Protein AF-A0A2N3ED86-F1 (afdb_monomer_lite)

pLDDT: mean 84.77, std 11.32, range [54.88, 94.94]

Secondary structure (DSSP, 8-state):
-HHHHHHHHHHHHHHHHHHHHHHHHHHHHHHHHT-HHHHHHHHHHHHHHHHHHHHHHHHHS-------

Structure (mmCIF, N/CA/C/O backbone):
data_AF-A0A2N3ED86-F1
#
_entry.id   AF-A0A2N3ED86-F1
#
loop_
_atom_site.group_PDB
_atom_site.id
_atom_site.type_symbol
_atom_site.label_atom_id
_atom_site.label_alt_id
_atom_site.label_comp_id
_atom_site.label_asym_id
_atom_site.label_entity_id
_atom_site.label_seq_id
_atom_site.pdbx_PDB_ins_code
_atom_site.Cartn_x
_atom_site.Cartn_y
_atom_site.Cartn_z
_atom_site.occupancy
_atom_site.B_iso_or_equiv
_atom_site.auth_seq_id
_atom_site.auth_comp_id
_atom_site.auth_asym_id
_atom_site.auth_atom_id
_atom_site.pdbx_PDB_model_num
ATOM 1 N N . MET A 1 1 ? 18.635 -10.798 -19.232 1.00 59.62 1 MET A N 1
ATOM 2 C CA . MET A 1 1 ? 18.688 -9.743 -18.192 1.00 59.62 1 MET A CA 1
ATOM 3 C C . MET A 1 1 ? 17.434 -8.870 -18.222 1.00 59.62 1 MET A C 1
ATOM 5 O O . MET A 1 1 ? 16.882 -8.652 -17.155 1.00 59.62 1 MET A O 1
ATOM 9 N N . GLU A 1 2 ? 16.915 -8.466 -19.393 1.00 61.00 2 GLU A N 1
ATOM 10 C CA . GLU A 1 2 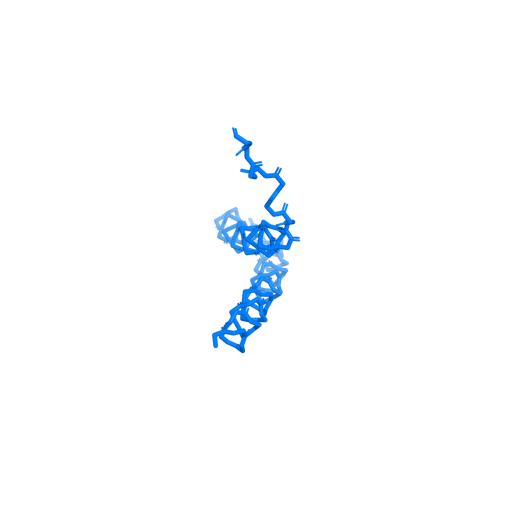? 15.635 -7.726 -19.498 1.00 61.00 2 GLU A CA 1
ATOM 11 C C . GLU A 1 2 ? 14.415 -8.453 -18.898 1.00 61.00 2 GLU A C 1
ATOM 13 O O . GLU A 1 2 ? 13.574 -7.810 -18.271 1.00 61.00 2 GLU A O 1
ATOM 18 N N . ASP A 1 3 ? 14.316 -9.781 -19.030 1.00 66.81 3 ASP A N 1
ATOM 19 C CA . ASP A 1 3 ? 13.187 -10.544 -18.464 1.00 66.81 3 ASP A CA 1
ATOM 20 C C . ASP A 1 3 ? 13.159 -10.513 -16.932 1.00 66.81 3 ASP A C 1
ATOM 22 O O . ASP A 1 3 ? 12.095 -10.445 -16.320 1.00 66.81 3 ASP A O 1
ATOM 26 N N . THR A 1 4 ? 14.336 -10.502 -16.303 1.00 71.88 4 THR A N 1
ATOM 27 C CA . THR A 1 4 ? 14.473 -10.399 -14.846 1.00 71.88 4 THR A CA 1
ATOM 28 C C . THR A 1 4 ? 14.016 -9.030 -14.352 1.00 71.88 4 THR A C 1
ATOM 30 O O . THR A 1 4 ? 13.351 -8.933 -13.326 1.00 71.88 4 THR A O 1
ATOM 33 N N . GLU A 1 5 ? 14.324 -7.969 -15.099 1.00 72.25 5 GLU A N 1
ATOM 34 C CA . GLU A 1 5 ? 13.940 -6.601 -14.748 1.00 72.25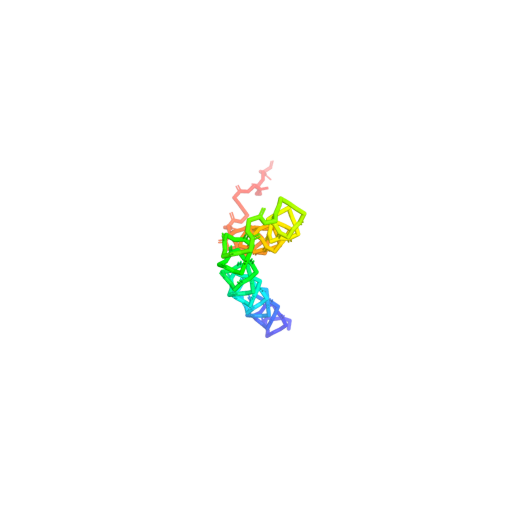 5 GLU A CA 1
ATOM 35 C C . GLU A 1 5 ? 12.432 -6.367 -14.922 1.00 72.25 5 GLU A C 1
ATOM 37 O O . GLU A 1 5 ? 11.806 -5.709 -14.091 1.00 72.25 5 GLU A O 1
ATOM 42 N N . LYS A 1 6 ? 11.820 -6.943 -15.967 1.00 75.06 6 LYS A N 1
ATOM 43 C CA . LYS A 1 6 ? 10.356 -6.957 -16.127 1.00 75.06 6 LYS A CA 1
ATOM 44 C C . LYS A 1 6 ? 9.682 -7.743 -15.001 1.00 75.06 6 LYS A C 1
ATOM 46 O O . LYS A 1 6 ? 8.793 -7.203 -14.350 1.00 75.06 6 LYS A O 1
ATOM 51 N N . GLY A 1 7 ? 10.174 -8.947 -14.699 1.00 81.75 7 GLY A N 1
ATOM 52 C CA . GLY A 1 7 ? 9.658 -9.769 -13.601 1.00 81.75 7 GLY A CA 1
ATOM 53 C C . GLY A 1 7 ? 9.762 -9.086 -12.234 1.00 81.75 7 GLY A C 1
ATOM 54 O O . GLY A 1 7 ? 8.834 -9.166 -11.433 1.00 81.75 7 GLY A O 1
ATOM 55 N N . PHE A 1 8 ? 10.845 -8.345 -11.981 1.00 83.69 8 PHE A N 1
ATOM 56 C CA . PHE A 1 8 ? 11.001 -7.565 -10.754 1.00 83.69 8 PHE A CA 1
ATOM 57 C C . PHE A 1 8 ? 9.977 -6.426 -10.648 1.00 83.69 8 PHE A C 1
ATOM 59 O O . PHE A 1 8 ? 9.343 -6.267 -9.606 1.00 83.69 8 PHE A O 1
ATOM 66 N N . ARG A 1 9 ? 9.755 -5.658 -11.726 1.00 82.25 9 ARG A N 1
ATOM 67 C CA . ARG A 1 9 ? 8.744 -4.583 -11.742 1.00 82.25 9 ARG A CA 1
ATOM 68 C C . ARG A 1 9 ? 7.333 -5.114 -11.507 1.00 82.25 9 ARG A C 1
ATOM 70 O O . ARG A 1 9 ? 6.564 -4.480 -10.787 1.00 82.25 9 ARG A O 1
ATOM 77 N N . ASP A 1 10 ? 7.001 -6.260 -12.092 1.00 86.81 10 ASP A N 1
ATOM 78 C CA . ASP A 1 10 ? 5.691 -6.884 -11.908 1.00 86.81 10 ASP A CA 1
ATOM 79 C C . ASP A 1 10 ? 5.513 -7.413 -10.481 1.00 86.81 10 ASP A C 1
ATOM 81 O O . ASP A 1 10 ? 4.458 -7.199 -9.883 1.00 86.81 10 ASP A O 1
ATOM 85 N N . ALA A 1 11 ? 6.558 -8.003 -9.890 1.00 88.56 11 ALA A N 1
ATOM 86 C CA . ALA A 1 11 ? 6.544 -8.407 -8.487 1.00 88.56 11 ALA A CA 1
ATOM 87 C C . ALA A 1 11 ? 6.317 -7.207 -7.554 1.00 88.56 11 ALA A C 1
ATOM 89 O O . ALA A 1 11 ? 5.426 -7.255 -6.711 1.00 88.56 11 ALA A O 1
ATOM 90 N N . VAL A 1 12 ? 7.048 -6.103 -7.739 1.00 88.00 12 VAL A N 1
ATOM 91 C CA . VAL A 1 12 ? 6.897 -4.899 -6.899 1.00 88.00 12 VAL A CA 1
ATOM 92 C C . VAL A 1 12 ? 5.494 -4.294 -7.038 1.00 88.00 12 VAL A C 1
ATOM 94 O O . VAL A 1 12 ? 4.886 -3.910 -6.042 1.00 88.00 12 VAL A O 1
ATOM 97 N N . ARG A 1 13 ? 4.927 -4.258 -8.252 1.00 88.31 13 ARG A N 1
ATOM 98 C CA . ARG A 1 13 ? 3.539 -3.808 -8.476 1.00 88.31 13 ARG A CA 1
ATOM 99 C C . ARG A 1 13 ? 2.518 -4.701 -7.783 1.00 88.31 13 ARG A C 1
ATOM 101 O O . ARG A 1 13 ? 1.567 -4.188 -7.196 1.00 88.31 13 ARG A O 1
ATOM 108 N N . LEU A 1 14 ? 2.706 -6.018 -7.850 1.00 92.00 14 LEU A N 1
ATOM 109 C CA . LEU A 1 14 ? 1.834 -6.973 -7.176 1.00 92.00 14 LEU A CA 1
ATOM 110 C C . LEU A 1 14 ? 1.898 -6.784 -5.657 1.00 92.00 14 LEU A C 1
ATOM 112 O O . LEU A 1 14 ? 0.856 -6.706 -5.015 1.00 92.00 14 LEU A O 1
ATOM 116 N N . VAL A 1 15 ? 3.100 -6.647 -5.095 1.00 90.12 15 VAL A N 1
ATOM 117 C CA . VAL A 1 15 ? 3.296 -6.403 -3.659 1.00 90.12 15 VAL A CA 1
ATOM 118 C C . VAL A 1 15 ? 2.668 -5.070 -3.237 1.00 90.12 15 VAL A C 1
ATOM 120 O O . VAL A 1 15 ? 2.005 -5.028 -2.205 1.00 90.12 15 VAL A O 1
ATOM 123 N N . ALA A 1 16 ? 2.786 -4.006 -4.039 1.00 90.12 16 ALA A N 1
ATOM 124 C CA . ALA A 1 16 ? 2.118 -2.730 -3.766 1.00 90.12 16 ALA A CA 1
ATOM 125 C C . ALA A 1 16 ? 0.585 -2.870 -3.718 1.00 90.12 16 ALA A C 1
ATOM 127 O O . ALA A 1 16 ? -0.057 -2.354 -2.806 1.00 90.12 16 ALA A O 1
ATOM 128 N N . LEU A 1 17 ? -0.002 -3.592 -4.680 1.00 91.50 17 LEU A N 1
ATOM 129 C CA . LEU A 1 17 ? -1.446 -3.843 -4.735 1.00 91.50 17 LEU A CA 1
ATOM 130 C C . LEU A 1 17 ? -1.934 -4.690 -3.561 1.00 91.50 17 LEU A C 1
ATOM 132 O O . LEU A 1 17 ? -2.977 -4.387 -2.986 1.00 91.50 17 LEU A O 1
ATOM 136 N N . LEU A 1 18 ? -1.192 -5.741 -3.208 1.00 92.75 18 LEU A N 1
ATOM 137 C CA . LEU A 1 18 ? -1.531 -6.602 -2.078 1.00 92.75 18 LEU A CA 1
ATOM 138 C C . LEU A 1 18 ? -1.485 -5.819 -0.765 1.00 92.75 18 LEU A C 1
ATOM 140 O O . LEU A 1 18 ? -2.455 -5.869 -0.016 1.00 92.75 18 LEU A O 1
ATOM 144 N N . ASN A 1 19 ? -0.425 -5.044 -0.522 1.00 92.88 19 ASN A N 1
ATOM 145 C CA . ASN A 1 19 ? -0.327 -4.195 0.667 1.00 92.88 19 ASN A CA 1
ATOM 146 C C . ASN A 1 19 ? -1.468 -3.177 0.742 1.00 92.88 19 ASN A C 1
ATOM 148 O O . ASN A 1 19 ? -2.101 -3.041 1.783 1.00 92.88 19 ASN A O 1
ATOM 152 N N . LEU A 1 20 ? -1.816 -2.532 -0.374 1.00 90.12 20 LEU A N 1
ATOM 153 C CA . LEU A 1 20 ? -2.936 -1.591 -0.410 1.00 90.12 20 LEU A CA 1
ATOM 154 C C . LEU A 1 20 ? -4.287 -2.269 -0.114 1.00 90.12 20 LEU A C 1
ATOM 156 O O . LEU A 1 20 ? -5.145 -1.687 0.550 1.00 90.12 20 LEU A O 1
ATOM 160 N N . ALA A 1 21 ? -4.488 -3.498 -0.597 1.00 94.00 21 ALA A N 1
ATOM 161 C CA . ALA A 1 21 ? -5.691 -4.272 -0.307 1.00 94.00 21 ALA A CA 1
ATOM 162 C C . ALA A 1 21 ? -5.766 -4.674 1.176 1.00 94.00 21 ALA A C 1
ATOM 164 O O . ALA A 1 21 ? -6.820 -4.513 1.792 1.00 94.00 21 ALA A O 1
ATOM 165 N N . TYR A 1 22 ? -4.655 -5.144 1.755 1.00 91.50 22 TYR A N 1
ATOM 166 C CA . TYR A 1 22 ? -4.569 -5.482 3.179 1.00 91.50 22 TYR A CA 1
ATOM 167 C C . TYR A 1 22 ? -4.776 -4.260 4.073 1.00 91.50 22 TYR A C 1
ATOM 169 O O . TYR A 1 22 ? -5.581 -4.336 4.999 1.00 91.50 22 TYR A O 1
ATOM 177 N N . PHE A 1 23 ? -4.171 -3.118 3.726 1.00 92.88 23 PHE A N 1
ATOM 178 C CA . PHE A 1 23 ? -4.439 -1.833 4.372 1.00 92.88 23 PHE A CA 1
ATOM 179 C C . PHE A 1 23 ? -5.940 -1.549 4.440 1.00 92.88 23 PHE A C 1
ATOM 181 O O . PHE A 1 23 ? -6.458 -1.268 5.513 1.00 92.88 23 PHE A O 1
ATOM 188 N N . GLY A 1 24 ? -6.661 -1.659 3.319 1.00 91.12 24 GLY A N 1
ATOM 189 C CA . GLY A 1 24 ? -8.097 -1.379 3.283 1.00 91.12 24 GLY A CA 1
ATOM 190 C C . GLY A 1 24 ? -8.919 -2.268 4.223 1.00 91.12 24 GLY A C 1
ATOM 191 O O . GLY A 1 24 ? -9.877 -1.791 4.833 1.00 91.12 24 GLY A O 1
ATOM 192 N N . ILE A 1 25 ? -8.537 -3.541 4.363 1.00 93.38 25 ILE A N 1
ATOM 193 C CA . ILE A 1 25 ? -9.203 -4.494 5.261 1.00 93.38 25 ILE A CA 1
ATOM 194 C C . ILE A 1 25 ? -8.911 -4.141 6.723 1.00 93.38 25 ILE A C 1
ATOM 196 O O . ILE A 1 25 ? -9.850 -3.911 7.484 1.00 93.38 25 ILE A O 1
ATOM 200 N N . GLU A 1 26 ? -7.635 -4.059 7.102 1.00 91.94 26 GLU A N 1
ATOM 201 C CA . GLU A 1 26 ? -7.181 -3.731 8.463 1.00 91.94 26 GLU A CA 1
ATOM 202 C C . GLU A 1 26 ? -7.719 -2.371 8.912 1.00 91.94 26 GLU A C 1
ATOM 204 O O . GLU A 1 26 ? -8.237 -2.239 10.014 1.00 91.94 26 GLU A O 1
ATOM 209 N N . PHE A 1 27 ? -7.720 -1.376 8.024 1.00 90.94 27 PHE A N 1
ATOM 210 C CA . PHE A 1 27 ? -8.268 -0.046 8.273 1.00 90.94 27 PHE A CA 1
ATOM 211 C C . PHE A 1 27 ? -9.785 -0.070 8.501 1.00 90.94 27 PHE A C 1
ATOM 213 O O . PHE A 1 27 ? -10.283 0.541 9.449 1.00 90.94 27 PHE A O 1
ATOM 220 N N . ALA A 1 28 ? -10.544 -0.789 7.666 1.00 92.75 28 ALA A N 1
ATOM 221 C CA . ALA A 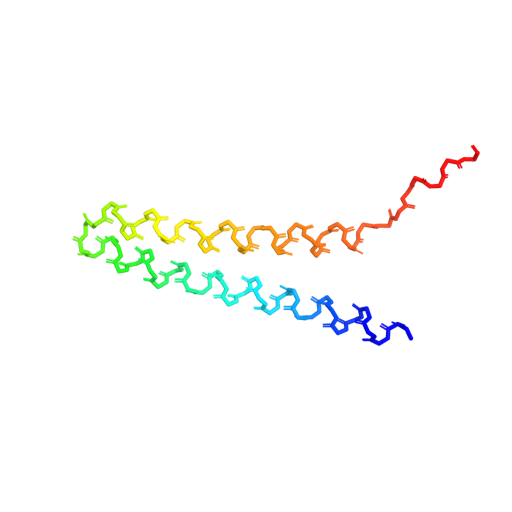1 28 ? -11.990 -0.923 7.847 1.00 92.75 28 ALA A CA 1
ATOM 222 C C . ALA A 1 28 ? -12.326 -1.652 9.158 1.00 92.75 28 ALA A C 1
ATOM 224 O O . ALA A 1 28 ? -13.233 -1.235 9.886 1.00 92.75 28 ALA A O 1
ATOM 225 N N . VAL A 1 29 ? -11.567 -2.699 9.491 1.00 93.38 29 VAL A N 1
ATOM 226 C CA . VAL A 1 29 ? -11.689 -3.416 10.764 1.00 93.38 29 VAL A CA 1
ATOM 227 C C . VAL A 1 29 ? -11.329 -2.490 11.925 1.00 93.38 29 VAL A C 1
ATOM 229 O O . VAL A 1 29 ? -12.131 -2.375 12.850 1.00 93.38 29 VAL A O 1
ATOM 232 N N . ALA A 1 30 ? -10.212 -1.763 11.854 1.00 92.31 30 ALA A N 1
ATOM 233 C CA . ALA A 1 30 ? -9.748 -0.814 12.867 1.00 92.31 30 ALA A CA 1
ATOM 234 C C . ALA A 1 30 ? -10.799 0.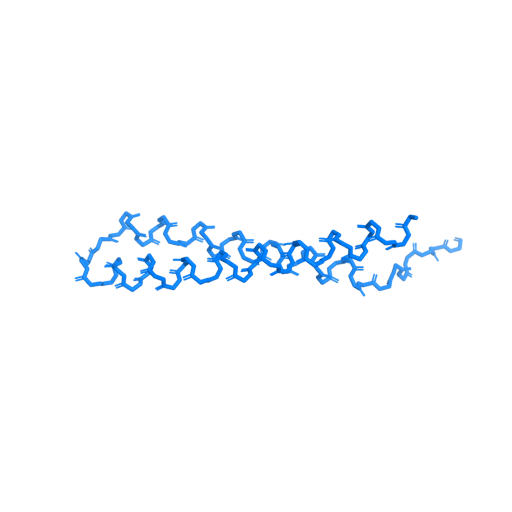256 13.181 1.00 92.31 30 ALA A C 1
ATOM 236 O O . ALA A 1 30 ? -11.074 0.523 14.354 1.00 92.31 30 ALA A O 1
ATOM 237 N N . LEU A 1 31 ? -11.434 0.819 12.146 1.00 92.69 31 LEU A N 1
ATOM 238 C CA . LEU A 1 31 ? -12.541 1.763 12.294 1.00 92.69 31 LEU A CA 1
ATOM 239 C C . LEU A 1 31 ? -13.771 1.110 12.932 1.00 92.69 31 LEU A C 1
ATOM 241 O O . LEU A 1 31 ? -14.401 1.721 13.793 1.00 92.69 31 LEU A O 1
ATOM 245 N N . SER A 1 32 ? -14.105 -0.126 12.546 1.00 94.44 32 SER A N 1
ATOM 246 C CA . SER A 1 32 ? -15.274 -0.835 13.084 1.00 94.44 32 SER A CA 1
ATOM 247 C C . SER A 1 32 ? -15.147 -1.167 14.575 1.00 94.44 32 SER A C 1
ATOM 249 O O . SER A 1 32 ? -16.138 -1.119 15.300 1.00 94.44 32 SER A O 1
ATOM 251 N N . ILE A 1 33 ? -13.930 -1.464 15.042 1.00 94.19 33 ILE A N 1
ATOM 252 C CA . ILE A 1 33 ? -13.645 -1.811 16.443 1.00 94.19 33 ILE A CA 1
ATOM 253 C C . ILE A 1 33 ? -13.172 -0.607 17.274 1.00 94.19 33 ILE A C 1
ATOM 255 O O . ILE A 1 33 ? -13.027 -0.727 18.488 1.00 94.19 33 ILE A O 1
ATOM 259 N N . GLY A 1 34 ? -12.904 0.540 16.638 1.00 91.12 34 GLY A N 1
ATOM 260 C CA . GLY A 1 34 ? -12.393 1.749 17.292 1.00 91.12 34 GLY A CA 1
ATOM 261 C C . GLY A 1 34 ? -10.981 1.601 17.873 1.00 91.12 34 GLY A C 1
ATOM 262 O O . GLY A 1 34 ? -10.653 2.257 18.861 1.00 91.12 34 GLY A O 1
ATOM 263 N N . SER A 1 35 ? -10.148 0.723 17.305 1.00 94.31 35 SER A N 1
ATOM 264 C CA . SER A 1 35 ? -8.817 0.421 17.845 1.00 94.31 35 SER A CA 1
ATOM 265 C C . SER A 1 35 ? -7.743 1.286 17.202 1.00 94.31 35 SER A C 1
ATOM 267 O O . SER A 1 35 ? -7.415 1.133 16.027 1.00 94.31 35 SER A O 1
ATOM 269 N N . VAL A 1 36 ? -7.127 2.145 18.014 1.00 91.38 36 VAL A N 1
ATOM 270 C CA . VAL A 1 36 ? -5.974 2.963 17.606 1.00 91.38 36 VAL A CA 1
ATOM 271 C C . VAL A 1 36 ? -4.748 2.094 17.301 1.00 91.38 36 VAL A C 1
ATOM 273 O O . VAL A 1 36 ? -3.968 2.431 16.419 1.00 91.38 36 VAL A O 1
ATOM 276 N N . SER A 1 37 ? -4.592 0.954 17.985 1.00 93.62 37 SER A N 1
ATOM 277 C CA . SER A 1 37 ? -3.469 0.039 17.742 1.00 93.62 37 SER A CA 1
ATOM 278 C C . SER A 1 37 ? -3.575 -0.650 16.383 1.00 93.62 37 SER A C 1
ATOM 280 O O . SER A 1 37 ? -2.575 -0.740 15.687 1.00 93.62 37 SER A O 1
ATOM 282 N N . LEU A 1 38 ? -4.775 -1.104 15.997 1.00 90.25 38 LEU A N 1
ATOM 283 C CA . LEU A 1 38 ? -5.000 -1.698 14.673 1.00 90.25 38 LEU A CA 1
ATOM 284 C C . LEU A 1 38 ? -4.964 -0.637 13.570 1.00 90.25 38 LEU A C 1
ATOM 286 O O . LEU A 1 38 ? -4.534 -0.905 12.458 1.00 90.25 38 LEU A O 1
ATOM 290 N N . PHE A 1 39 ? -5.387 0.590 13.879 1.00 91.12 39 PHE A N 1
ATOM 291 C CA . PHE A 1 39 ? -5.223 1.702 12.954 1.00 91.12 39 PHE A CA 1
ATOM 292 C C . PHE A 1 39 ? -3.739 1.958 12.663 1.00 91.12 39 PHE A C 1
ATOM 294 O O . PHE A 1 39 ? -3.374 2.106 11.501 1.00 91.12 39 PHE A O 1
ATOM 301 N N . ALA A 1 40 ? -2.887 1.975 13.693 1.00 93.31 40 ALA A N 1
ATOM 302 C CA . ALA A 1 40 ? -1.445 2.138 13.518 1.00 93.31 40 ALA A CA 1
ATOM 303 C C . ALA A 1 40 ? -0.838 0.992 12.692 1.00 93.31 40 ALA A C 1
ATOM 305 O O . ALA A 1 40 ? -0.139 1.268 11.728 1.00 93.31 40 ALA A O 1
ATOM 306 N N . ASP A 1 41 ? -1.200 -0.256 12.998 1.00 90.56 41 ASP A N 1
ATOM 307 C CA . ASP A 1 41 ? -0.774 -1.440 12.235 1.00 90.56 41 ASP A CA 1
ATOM 308 C C . ASP A 1 41 ? -1.222 -1.370 10.762 1.00 90.56 41 ASP A C 1
ATOM 310 O O . ASP A 1 41 ? -0.461 -1.667 9.847 1.00 90.56 41 ASP A O 1
ATOM 314 N N . SER A 1 42 ? -2.431 -0.855 10.497 1.00 91.06 42 SER A N 1
ATOM 315 C CA . SER A 1 42 ? -2.904 -0.668 9.123 1.00 91.06 42 SER A CA 1
ATOM 316 C C . SER A 1 42 ? -2.037 0.327 8.336 1.00 91.06 42 SER A C 1
ATOM 318 O O . SER A 1 42 ? -1.787 0.128 7.147 1.00 91.06 42 SER A O 1
ATOM 320 N N . VAL A 1 43 ? -1.535 1.386 8.981 1.00 91.75 43 VAL A N 1
ATOM 321 C CA . VAL A 1 43 ? -0.703 2.407 8.323 1.00 91.75 43 VAL A CA 1
ATOM 322 C C . VAL A 1 43 ? 0.638 1.832 7.858 1.00 91.75 43 VAL A C 1
ATOM 324 O O . VAL A 1 43 ? 1.125 2.271 6.816 1.00 91.75 43 VAL A O 1
ATOM 327 N N . ASP A 1 44 ? 1.174 0.810 8.526 1.00 91.81 44 ASP A N 1
ATOM 328 C CA . ASP A 1 44 ? 2.397 0.123 8.088 1.00 91.81 44 ASP A CA 1
ATOM 329 C C . ASP A 1 44 ? 2.204 -0.527 6.697 1.00 91.81 44 ASP 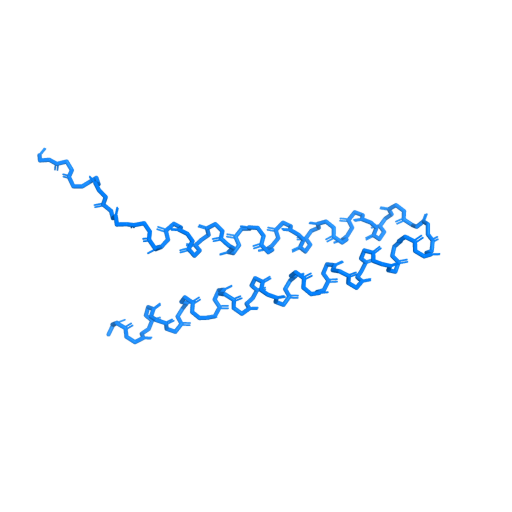A C 1
ATOM 331 O O . ASP A 1 44 ? 3.067 -0.428 5.824 1.00 91.81 44 ASP A O 1
ATOM 335 N N . PHE A 1 45 ? 1.018 -1.074 6.393 1.00 91.25 45 PHE A N 1
ATOM 336 C CA . PHE A 1 45 ? 0.707 -1.567 5.040 1.00 91.25 45 PHE A CA 1
ATOM 337 C C . PHE A 1 45 ? 0.614 -0.443 3.996 1.00 91.25 45 PHE A C 1
ATOM 339 O O . PHE A 1 45 ? 0.958 -0.633 2.823 1.00 91.25 45 PHE A O 1
ATOM 346 N N . LEU A 1 46 ? 0.138 0.743 4.390 1.00 87.50 46 LEU A N 1
ATOM 347 C CA . LEU A 1 46 ? 0.123 1.913 3.510 1.00 87.50 46 LEU A CA 1
ATOM 348 C C . LEU A 1 46 ? 1.548 2.410 3.228 1.00 87.50 46 LEU A C 1
ATOM 350 O O . LEU A 1 46 ? 1.830 2.831 2.099 1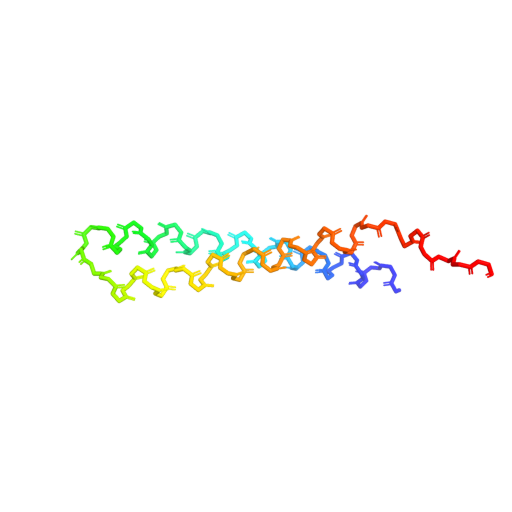.00 87.50 46 LEU A O 1
ATOM 354 N N . GLU A 1 47 ? 2.441 2.346 4.217 1.00 94.94 47 GLU A N 1
ATOM 355 C CA . GLU A 1 47 ? 3.872 2.601 4.046 1.00 94.94 47 GLU A CA 1
ATOM 356 C C . GLU A 1 47 ? 4.463 1.642 3.006 1.00 94.94 47 GLU A C 1
ATOM 358 O O . GLU A 1 47 ? 5.014 2.101 2.001 1.00 94.94 47 GLU A O 1
ATOM 363 N N . ASP A 1 48 ? 4.238 0.336 3.151 1.00 90.25 48 ASP A N 1
ATOM 364 C CA . ASP A 1 48 ? 4.734 -0.679 2.216 1.00 90.25 48 ASP A CA 1
ATOM 365 C C . ASP A 1 48 ? 4.202 -0.483 0.789 1.00 90.25 48 ASP A C 1
ATOM 367 O O . ASP A 1 48 ? 4.950 -0.579 -0.195 1.00 90.25 48 ASP A O 1
ATOM 371 N N . ALA A 1 49 ? 2.912 -0.177 0.638 1.00 89.81 49 ALA A N 1
ATOM 372 C CA . ALA A 1 49 ? 2.320 0.130 -0.662 1.00 89.81 49 ALA A CA 1
ATOM 373 C C . ALA A 1 49 ? 2.948 1.386 -1.291 1.00 89.81 49 ALA A C 1
ATOM 375 O O . ALA A 1 49 ? 3.264 1.391 -2.486 1.00 89.81 49 ALA A O 1
ATOM 376 N N . SER A 1 50 ? 3.170 2.431 -0.489 1.00 91.38 50 SER A N 1
ATOM 377 C CA . SER A 1 50 ? 3.748 3.701 -0.935 1.00 91.38 50 SER A CA 1
ATOM 378 C C . SER A 1 50 ? 5.209 3.543 -1.346 1.00 91.38 50 SER A C 1
ATOM 380 O O . SER A 1 50 ? 5.600 4.029 -2.408 1.00 91.38 50 SER A O 1
ATOM 382 N N . ILE A 1 51 ? 6.012 2.815 -0.568 1.00 93.00 51 ILE A N 1
ATOM 383 C CA . ILE A 1 51 ? 7.414 2.546 -0.901 1.00 93.00 51 ILE A CA 1
ATOM 384 C C . ILE A 1 51 ? 7.517 1.701 -2.173 1.00 93.00 51 ILE A C 1
ATOM 386 O O . ILE A 1 51 ? 8.264 2.068 -3.081 1.00 93.00 51 ILE A O 1
ATOM 390 N N . ASN A 1 52 ? 6.732 0.628 -2.309 1.00 89.12 52 ASN A N 1
ATOM 391 C CA . ASN A 1 52 ? 6.742 -0.180 -3.533 1.00 89.12 52 ASN A CA 1
ATOM 392 C C . ASN A 1 52 ? 6.290 0.624 -4.760 1.00 89.12 52 ASN A C 1
ATOM 394 O O . ASN A 1 52 ? 6.880 0.507 -5.838 1.00 89.12 52 ASN A O 1
ATOM 398 N N . PHE A 1 53 ? 5.295 1.498 -4.604 1.00 87.56 53 PHE A N 1
ATOM 399 C CA . PHE A 1 53 ? 4.888 2.417 -5.661 1.00 87.56 53 PHE A CA 1
ATOM 400 C C . PHE A 1 53 ? 6.022 3.375 -6.056 1.00 87.56 53 PHE A C 1
ATOM 402 O O . PHE A 1 53 ? 6.325 3.513 -7.244 1.00 87.56 53 PHE A O 1
ATOM 409 N N . LEU A 1 54 ? 6.703 3.985 -5.081 1.00 90.25 54 LEU A N 1
ATOM 410 C CA . LEU A 1 54 ? 7.845 4.867 -5.327 1.00 90.25 54 LEU A CA 1
ATOM 411 C C . LEU A 1 54 ? 9.006 4.136 -6.006 1.00 90.25 54 LEU A C 1
ATOM 413 O O . LEU A 1 54 ? 9.618 4.703 -6.907 1.00 90.25 54 LEU A O 1
ATOM 417 N N . ILE A 1 55 ? 9.276 2.877 -5.651 1.00 87.38 55 ILE A N 1
ATOM 418 C CA . ILE A 1 55 ? 10.276 2.039 -6.330 1.00 87.38 55 ILE A CA 1
ATOM 419 C C . ILE A 1 55 ? 9.900 1.854 -7.802 1.00 87.38 55 ILE A C 1
ATOM 421 O O . ILE A 1 55 ? 10.738 2.051 -8.679 1.00 87.38 55 ILE A O 1
ATOM 425 N N . VAL A 1 56 ? 8.640 1.530 -8.108 1.00 84.94 56 VAL A N 1
ATOM 426 C CA . VAL A 1 56 ? 8.179 1.382 -9.499 1.00 84.94 56 VAL A CA 1
ATOM 427 C C . VAL A 1 56 ? 8.327 2.692 -10.272 1.00 84.94 56 VAL A C 1
ATOM 429 O O . VAL A 1 56 ? 8.788 2.669 -11.416 1.00 84.94 56 VAL A O 1
ATOM 432 N N . VAL A 1 57 ? 7.975 3.827 -9.665 1.00 85.88 57 VAL A N 1
ATOM 433 C CA . VAL A 1 57 ? 8.149 5.158 -10.268 1.00 85.88 57 VAL A CA 1
ATOM 434 C C . VAL A 1 57 ? 9.631 5.460 -10.503 1.00 85.88 57 VAL A C 1
ATOM 436 O O . VAL A 1 57 ? 9.996 5.856 -11.608 1.00 85.88 57 VAL A O 1
ATOM 439 N N . ALA A 1 58 ? 10.495 5.205 -9.518 1.00 85.62 58 ALA A N 1
ATOM 440 C CA . ALA A 1 58 ? 11.936 5.429 -9.608 1.00 85.62 58 ALA A CA 1
ATOM 441 C C . ALA A 1 58 ? 12.589 4.568 -10.699 1.00 85.62 58 ALA A C 1
ATOM 443 O O . ALA A 1 58 ? 13.381 5.073 -11.490 1.00 85.62 58 ALA A O 1
ATOM 444 N N . LEU A 1 59 ? 12.207 3.293 -10.806 1.00 80.25 59 LEU A N 1
ATOM 445 C CA . LEU A 1 59 ? 12.676 2.388 -11.862 1.00 80.25 59 LEU A CA 1
ATOM 446 C C . LEU A 1 59 ? 12.139 2.755 -13.250 1.00 80.25 59 LEU A C 1
ATOM 448 O O . LEU A 1 59 ? 12.716 2.346 -14.257 1.00 80.25 59 LEU A O 1
ATOM 452 N N . SER A 1 60 ? 11.013 3.466 -13.312 1.00 75.50 60 SER A N 1
ATOM 453 C CA . SER A 1 60 ? 10.415 3.945 -14.564 1.00 75.50 60 SER A CA 1
ATOM 454 C C . SER A 1 60 ? 10.955 5.313 -14.983 1.00 75.50 60 SER A C 1
ATOM 456 O O . SER A 1 60 ? 10.695 5.752 -16.103 1.00 75.50 60 SER A O 1
ATOM 458 N N . TRP A 1 61 ? 11.709 5.990 -14.111 1.00 81.00 61 TRP A N 1
ATOM 459 C CA . TRP A 1 61 ? 12.346 7.255 -14.437 1.00 81.00 61 TRP A CA 1
ATOM 460 C C . TRP A 1 61 ? 13.521 6.998 -15.391 1.00 81.00 61 TRP A C 1
ATOM 462 O O . TRP A 1 61 ? 14.442 6.252 -15.044 1.00 81.00 61 TRP A O 1
ATOM 472 N N . PRO A 1 62 ? 13.547 7.599 -16.594 1.00 64.75 62 PRO A N 1
ATOM 473 C CA . PRO A 1 62 ? 14.741 7.546 -17.422 1.00 64.75 62 PRO A CA 1
ATOM 474 C C . PRO A 1 62 ? 15.870 8.232 -16.650 1.00 64.75 62 PRO A C 1
ATOM 476 O O . PRO A 1 62 ? 15.718 9.382 -16.243 1.00 64.75 62 PRO A O 1
ATOM 479 N N . VAL A 1 63 ? 16.990 7.537 -16.418 1.00 62.62 63 VAL A N 1
ATOM 480 C CA . VAL A 1 63 ? 18.182 8.096 -15.756 1.00 62.62 63 VAL A CA 1
ATOM 481 C C . VAL A 1 63 ? 18.691 9.281 -16.583 1.00 62.62 63 VAL A C 1
ATOM 483 O O . VAL A 1 63 ? 19.529 9.137 -17.468 1.00 62.62 63 VAL A O 1
ATOM 486 N N . LEU A 1 64 ? 18.151 10.470 -16.315 1.00 57.97 64 LEU A N 1
ATOM 487 C CA . LEU A 1 64 ? 18.464 11.707 -17.030 1.00 57.97 64 LEU A CA 1
ATOM 488 C C . LEU A 1 64 ? 19.806 12.308 -16.578 1.00 57.97 64 LEU A C 1
ATOM 490 O O . LEU A 1 64 ? 20.214 13.351 -17.070 1.00 57.97 64 LEU A O 1
ATOM 494 N N . TRP A 1 65 ? 20.492 11.651 -15.640 1.00 57.19 65 TRP A N 1
ATOM 495 C CA . TRP A 1 65 ? 21.733 12.108 -15.016 1.00 57.19 65 TRP A CA 1
ATOM 496 C C . TRP A 1 65 ? 22.957 11.322 -15.491 1.00 57.19 65 TRP A C 1
ATOM 498 O O . TRP A 1 65 ? 23.856 10.996 -14.719 1.00 57.19 65 TRP A O 1
ATOM 508 N N . ARG A 1 66 ? 23.043 11.068 -16.798 1.00 57.09 66 ARG A N 1
ATOM 509 C CA . ARG A 1 66 ? 24.360 10.981 -17.435 1.00 57.09 66 ARG A CA 1
ATOM 510 C C . ARG A 1 66 ? 24.878 12.409 -17.590 1.00 57.09 66 ARG A C 1
ATOM 512 O O . ARG A 1 66 ? 24.654 13.042 -18.616 1.00 57.09 66 ARG A O 1
ATOM 519 N N . ALA A 1 67 ? 25.488 12.928 -16.526 1.00 54.88 67 ALA A N 1
ATOM 520 C CA . ALA A 1 67 ? 26.320 14.119 -16.631 1.00 54.88 67 ALA A CA 1
ATOM 521 C C . ALA A 1 67 ? 27.463 13.825 -17.630 1.00 54.88 67 ALA A C 1
ATOM 523 O O . ALA A 1 67 ? 28.024 12.725 -17.557 1.00 54.88 67 ALA A O 1
ATOM 524 N N . PRO A 1 68 ? 27.755 14.726 -18.586 1.00 63.22 68 PRO A N 1
ATOM 525 C CA . PRO A 1 68 ? 28.958 14.632 -19.409 1.00 63.22 68 PRO A CA 1
ATOM 526 C C . PRO A 1 68 ? 30.233 14.852 -18.585 1.00 63.22 68 PRO A C 1
ATOM 528 O O . PRO A 1 68 ? 30.160 15.546 -17.543 1.00 63.22 68 PRO A O 1
#

Sequence (68 aa):
MEDTEKGFRDAVRLVALLNLAYFGIEFAVALSIGSVSLFADSVDFLEDASINFLIVVALSWPVLWRAP

Foldseek 3Di:
DVVVVVVVLVVLQVLLVVLVVQLVVLCVVCVVVVPPVSPVVSVVSVVSNVVSVVVSVVSVDDCPPPDD

Radius of gyration: 16.27 Å; chains: 1; bounding box: 44×25×37 Å